Protein AF-A0A350YNF7-F1 (afdb_monomer_lite)

Radius of gyration: 20.35 Å; chains: 1; bounding box: 42×35×63 Å

Secondary structure (DSSP, 8-state):
--GGGS-------SBS--BTTB--BHHHHHHHHHHHHHHHHHHHHHHHTT--THHHHHHHHHHHHHHHHHHHHHIIIIISHHHHT--

Foldseek 3Di:
DDPVPVDDDDDDDQFPDDDPPDTDGPVVVVVVVVLVVVLVVVLVVCVVVVHDSVVSVVVSVVVVVCVVVVVVVCCCVPPVVVPNVVD

Sequence (87 aa):
MFQILNFIQWNVQPEIFSLGSFAPRWYGVLFAAGFLIGYYIGEKMLKSENVS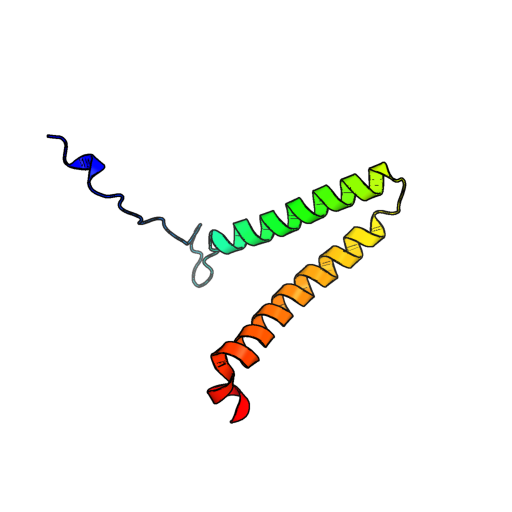TKWIDSLFFYIIIATILGARLGHVFFYGWDYYSQH

pLDDT: mean 93.57, std 7.8, range [55.22, 98.38]

Structure (mmCIF, N/CA/C/O backbone):
data_AF-A0A350YNF7-F1
#
_entry.id   AF-A0A350YNF7-F1
#
loop_
_atom_site.group_PDB
_atom_site.id
_atom_site.type_symbol
_atom_site.label_atom_id
_atom_site.label_alt_id
_atom_site.label_comp_id
_atom_site.label_asym_id
_atom_site.label_entity_id
_atom_site.label_seq_id
_atom_site.pdbx_PDB_ins_code
_atom_site.Cartn_x
_atom_site.Cartn_y
_atom_site.Cartn_z
_atom_site.occupancy
_atom_site.B_iso_or_equiv
_atom_site.auth_seq_id
_atom_site.auth_comp_id
_atom_site.auth_asym_id
_atom_site.auth_atom_id
_atom_site.pdbx_PDB_model_num
ATOM 1 N N . MET A 1 1 ? -17.877 5.291 -42.363 1.00 55.22 1 MET A N 1
ATOM 2 C CA . MET A 1 1 ? -17.964 4.475 -41.132 1.00 55.22 1 MET A CA 1
ATOM 3 C C . MET A 1 1 ? -16.833 4.913 -40.214 1.00 55.22 1 MET A C 1
ATOM 5 O O . MET A 1 1 ? -15.685 4.846 -40.635 1.00 55.22 1 MET A O 1
ATOM 9 N N . PHE A 1 2 ? -17.139 5.492 -39.051 1.00 61.34 2 PHE A N 1
ATOM 10 C CA . PHE A 1 2 ? -16.133 6.095 -38.169 1.00 61.34 2 PHE A CA 1
ATOM 11 C C . PHE A 1 2 ? -15.233 5.008 -37.555 1.00 61.34 2 PHE A C 1
ATOM 13 O O . PHE A 1 2 ? -15.651 4.282 -36.663 1.00 61.34 2 PHE A O 1
ATOM 20 N N . GLN A 1 3 ? -13.992 4.911 -38.042 1.00 69.38 3 GLN A N 1
ATOM 21 C CA . GLN A 1 3 ? -12.944 3.967 -37.607 1.00 69.38 3 GLN A CA 1
ATOM 22 C C . GLN A 1 3 ? -12.458 4.190 -36.154 1.00 69.38 3 GLN A C 1
ATOM 24 O O . GLN A 1 3 ? -11.678 3.398 -35.637 1.00 69.38 3 GLN A O 1
ATOM 29 N N . ILE A 1 4 ? -12.925 5.253 -35.489 1.00 66.25 4 ILE A N 1
ATOM 30 C CA . ILE A 1 4 ? -12.493 5.694 -34.150 1.00 66.25 4 ILE A CA 1
ATOM 31 C C . ILE A 1 4 ? -12.871 4.709 -33.027 1.00 66.25 4 ILE A C 1
ATOM 33 O O . ILE A 1 4 ? -12.242 4.726 -31.977 1.00 66.25 4 ILE A O 1
ATOM 37 N N . LEU A 1 5 ? -13.854 3.825 -33.233 1.00 78.56 5 LEU A N 1
ATOM 38 C CA . LEU A 1 5 ? -14.307 2.867 -32.210 1.00 78.56 5 LEU A CA 1
ATOM 39 C C . LEU A 1 5 ? -13.726 1.451 -32.371 1.00 78.56 5 LEU A C 1
ATOM 41 O O . LEU A 1 5 ? -14.096 0.559 -31.614 1.00 78.56 5 LEU A O 1
ATOM 45 N N . ASN A 1 6 ? -12.835 1.219 -33.341 1.00 83.75 6 ASN A N 1
ATOM 46 C CA . ASN A 1 6 ? -12.323 -0.129 -33.620 1.00 83.75 6 ASN A CA 1
ATOM 47 C C . ASN A 1 6 ? -11.291 -0.614 -32.587 1.00 83.75 6 ASN A C 1
ATOM 49 O O . ASN A 1 6 ? -11.118 -1.819 -32.426 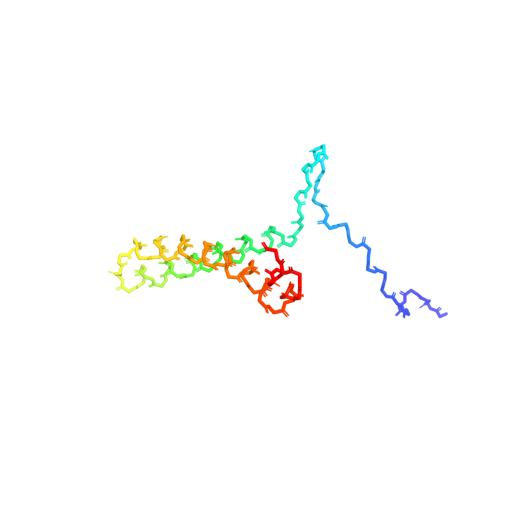1.00 83.75 6 ASN A O 1
ATOM 53 N N . PHE A 1 7 ? -10.598 0.301 -31.899 1.00 84.25 7 PHE A N 1
ATOM 54 C CA . PHE A 1 7 ? -9.644 -0.030 -30.840 1.00 84.25 7 PHE A CA 1
ATOM 55 C C . PHE A 1 7 ? -9.408 1.154 -29.896 1.00 84.25 7 PHE A C 1
ATOM 57 O O . PHE A 1 7 ? -9.548 2.314 -30.280 1.00 84.25 7 PHE A O 1
ATOM 64 N N . ILE A 1 8 ? -9.012 0.851 -28.658 1.00 85.75 8 ILE A N 1
ATOM 65 C CA . ILE A 1 8 ? -8.622 1.840 -27.647 1.00 85.75 8 ILE A CA 1
ATOM 66 C C . ILE A 1 8 ? -7.093 1.866 -27.578 1.00 85.75 8 ILE A C 1
ATOM 68 O O . ILE A 1 8 ? -6.470 0.832 -27.337 1.00 85.75 8 ILE A O 1
ATOM 72 N N . GLN A 1 9 ? -6.478 3.036 -27.766 1.00 83.94 9 GLN A N 1
ATOM 73 C CA . GLN A 1 9 ? -5.049 3.210 -27.495 1.00 83.94 9 GLN A CA 1
ATOM 74 C C . GLN A 1 9 ? -4.826 3.430 -25.998 1.00 83.94 9 GLN A C 1
ATOM 76 O O . GLN A 1 9 ? -5.214 4.456 -25.449 1.00 83.94 9 GLN A O 1
ATOM 81 N N . TRP A 1 10 ? -4.197 2.458 -25.336 1.00 86.75 10 TRP A N 1
ATOM 82 C CA . TRP A 1 10 ? -3.857 2.533 -23.916 1.00 86.75 10 TRP A CA 1
ATOM 83 C C . TRP A 1 10 ? -2.397 2.968 -23.731 1.00 86.75 10 TRP A C 1
ATOM 85 O O . TRP A 1 10 ? -1.495 2.136 -23.660 1.00 86.75 10 TRP A O 1
ATOM 95 N N . ASN A 1 11 ? -2.157 4.280 -23.683 1.00 90.19 11 ASN A N 1
ATOM 96 C CA . ASN A 1 11 ? -0.822 4.891 -23.589 1.00 90.19 11 ASN A CA 1
ATOM 97 C C . ASN A 1 11 ? -0.660 5.803 -22.355 1.00 90.19 11 ASN A C 1
ATOM 99 O O . ASN A 1 11 ? 0.029 6.820 -22.409 1.00 90.19 11 ASN A O 1
ATOM 103 N N . VAL A 1 12 ? -1.313 5.453 -21.244 1.00 91.25 12 VAL A N 1
ATOM 104 C CA . VAL A 1 12 ? -1.265 6.238 -20.001 1.00 91.25 12 VAL A CA 1
ATOM 105 C C . VAL A 1 12 ? 0.164 6.295 -19.459 1.00 91.25 12 VAL A C 1
ATOM 107 O O . VAL A 1 12 ? 0.793 5.257 -19.249 1.00 91.25 12 VAL A O 1
ATOM 110 N N . GLN A 1 13 ? 0.653 7.506 -19.180 1.00 94.25 13 GLN A N 1
ATOM 111 C CA . GLN A 1 13 ? 1.961 7.701 -18.559 1.00 94.25 13 GLN A CA 1
ATOM 112 C C . GLN A 1 13 ? 1.947 7.128 -17.130 1.00 94.25 13 GLN A C 1
ATOM 114 O O . GLN A 1 13 ? 1.138 7.564 -16.308 1.00 94.25 13 GLN A O 1
ATOM 119 N N . PRO A 1 14 ? 2.821 6.160 -16.797 1.00 93.88 14 PRO A N 1
ATOM 120 C CA . PRO A 1 14 ? 2.802 5.515 -15.483 1.00 93.88 14 PRO A CA 1
ATOM 121 C C . PRO A 1 14 ? 3.372 6.404 -14.372 1.00 93.88 14 PRO A C 1
ATOM 123 O O . PRO A 1 14 ? 3.057 6.200 -13.199 1.00 93.88 14 PRO A O 1
ATOM 126 N N . GLU A 1 15 ? 4.223 7.358 -14.736 1.00 95.88 15 GLU A N 1
ATOM 127 C CA . GLU A 1 15 ? 4.884 8.302 -13.838 1.00 95.88 15 GLU A CA 1
ATOM 128 C C . GLU A 1 15 ? 4.028 9.557 -13.659 1.00 95.88 15 GLU A C 1
ATOM 130 O O . GLU A 1 15 ? 3.450 10.068 -14.617 1.00 95.88 15 GLU A O 1
ATOM 135 N N . ILE A 1 16 ? 3.949 10.056 -12.427 1.00 95.50 16 ILE A N 1
ATOM 136 C CA . ILE A 1 16 ? 3.183 11.266 -12.096 1.00 95.50 16 ILE A CA 1
ATOM 137 C C . ILE A 1 16 ? 3.996 12.505 -12.476 1.00 95.50 16 ILE A C 1
ATOM 139 O O . ILE A 1 16 ? 3.504 13.420 -13.128 1.00 95.50 16 ILE A O 1
ATOM 143 N N . PHE A 1 17 ? 5.259 12.510 -12.059 1.00 94.44 17 PHE A N 1
ATOM 144 C CA . PHE A 1 17 ? 6.288 13.469 -12.435 1.00 94.44 17 PHE A CA 1
ATOM 145 C C . PHE A 1 17 ? 7.658 12.802 -12.274 1.00 94.44 17 PHE A C 1
ATOM 147 O O . PHE A 1 17 ? 7.774 11.763 -11.623 1.00 94.44 17 PHE A O 1
ATOM 154 N N . SER A 1 18 ? 8.700 13.417 -12.828 1.00 94.00 18 SER A N 1
ATOM 155 C CA . SER A 1 18 ? 10.083 12.949 -12.716 1.00 94.00 18 SER A CA 1
ATOM 156 C C . SER A 1 18 ? 10.970 14.040 -12.114 1.00 94.00 18 SER A C 1
ATOM 158 O O . SER A 1 18 ? 11.042 15.147 -12.649 1.00 94.00 18 SER A O 1
ATOM 160 N N . LEU A 1 19 ? 11.669 13.722 -11.025 1.00 93.50 19 LEU A N 1
ATOM 161 C CA . LEU A 1 19 ? 12.706 14.555 -10.410 1.00 93.50 19 LEU A CA 1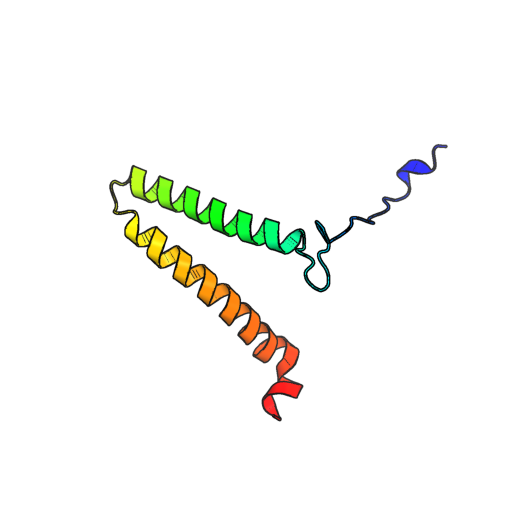
ATOM 162 C C . LEU A 1 19 ? 14.025 13.770 -10.403 1.00 93.50 19 LEU A C 1
ATOM 164 O O . LEU A 1 19 ? 14.311 13.013 -9.475 1.00 93.50 19 LEU A O 1
ATOM 168 N N . GLY A 1 20 ? 14.831 13.923 -11.456 1.00 90.88 20 GLY A N 1
ATOM 169 C CA . GLY A 1 20 ? 16.075 13.164 -11.615 1.00 90.88 20 GLY A CA 1
ATOM 170 C C . GLY A 1 20 ? 15.810 11.657 -11.695 1.00 90.88 20 GLY A C 1
ATOM 171 O O . GLY A 1 20 ? 15.081 11.205 -12.572 1.00 90.88 20 GLY A O 1
ATOM 172 N N . SER A 1 21 ? 16.385 10.879 -10.775 1.00 92.00 21 SER A N 1
ATOM 173 C CA . SER A 1 21 ? 16.172 9.426 -10.673 1.00 92.00 21 SER A CA 1
ATOM 174 C C . SER A 1 21 ? 14.900 9.029 -9.911 1.00 92.00 21 SER A C 1
ATOM 176 O O . SER A 1 21 ? 14.583 7.842 -9.829 1.00 92.00 21 SER A O 1
ATOM 178 N N . PHE A 1 22 ? 14.168 9.991 -9.343 1.00 93.81 22 PHE A N 1
ATOM 179 C CA . PHE A 1 22 ? 12.944 9.733 -8.596 1.00 93.81 22 PHE A CA 1
ATOM 180 C C . PHE A 1 22 ? 11.708 10.014 -9.455 1.00 93.81 22 PHE A C 1
ATOM 182 O O . PHE A 1 22 ? 11.417 11.161 -9.793 1.00 93.81 22 PHE A O 1
ATOM 189 N N . ALA A 1 23 ? 10.965 8.956 -9.779 1.00 94.06 23 ALA A N 1
ATOM 190 C CA . ALA A 1 23 ? 9.726 9.033 -10.547 1.00 94.06 23 ALA A CA 1
ATOM 191 C C . ALA A 1 23 ? 8.607 8.249 -9.834 1.00 94.06 23 ALA A C 1
ATOM 193 O O . ALA A 1 23 ? 8.496 7.029 -10.009 1.00 94.06 23 ALA A O 1
ATOM 194 N N . PRO A 1 24 ? 7.787 8.901 -8.984 1.00 94.56 24 PRO A N 1
ATOM 195 C CA . PRO A 1 24 ? 6.650 8.245 -8.356 1.00 94.56 24 PRO A CA 1
ATOM 196 C C . PRO A 1 24 ? 5.642 7.794 -9.415 1.00 94.56 24 PRO A C 1
ATOM 198 O O . PRO A 1 24 ? 5.295 8.535 -10.336 1.00 94.56 24 PRO A O 1
ATOM 201 N N . ARG A 1 25 ? 5.160 6.559 -9.266 1.00 95.62 25 ARG A N 1
ATOM 202 C CA . ARG A 1 25 ? 4.232 5.926 -10.206 1.00 95.62 25 ARG A CA 1
ATOM 203 C C . ARG A 1 25 ? 2.812 5.901 -9.658 1.00 95.62 25 ARG A C 1
ATOM 205 O O . ARG A 1 25 ? 2.613 5.715 -8.456 1.00 95.62 25 ARG A O 1
ATOM 212 N N . TRP A 1 26 ? 1.827 5.995 -10.549 1.00 95.88 26 TRP A N 1
ATOM 213 C CA . TRP A 1 26 ? 0.404 5.986 -10.190 1.00 95.88 26 TRP A CA 1
ATOM 214 C C . TRP A 1 26 ? -0.003 4.771 -9.359 1.00 95.88 26 TRP A C 1
ATOM 216 O O . TRP A 1 26 ? -0.727 4.921 -8.379 1.00 95.88 26 TRP A O 1
ATOM 226 N N . TYR A 1 27 ? 0.501 3.577 -9.688 1.00 94.94 27 TYR A N 1
ATOM 227 C CA . TYR A 1 27 ? 0.149 2.371 -8.933 1.00 94.94 27 TYR A CA 1
ATOM 228 C C . TYR A 1 27 ? 0.567 2.469 -7.459 1.00 94.94 27 TYR A C 1
ATOM 230 O O . TYR A 1 27 ? -0.153 1.984 -6.594 1.00 94.94 27 TYR A O 1
ATOM 238 N N . GLY A 1 28 ? 1.700 3.116 -7.159 1.00 94.69 28 GLY A N 1
ATOM 239 C CA . GLY A 1 28 ? 2.176 3.288 -5.788 1.00 94.69 28 GLY A CA 1
ATOM 240 C C . GLY A 1 28 ? 1.258 4.210 -4.990 1.00 94.69 28 GLY A C 1
ATOM 241 O O . GLY A 1 28 ? 0.927 3.914 -3.845 1.00 94.69 28 GLY A O 1
ATOM 242 N N . VAL A 1 29 ? 0.776 5.283 -5.624 1.00 96.06 29 VAL A N 1
ATOM 243 C CA . VAL A 1 29 ? -0.210 6.192 -5.022 1.00 96.06 29 VAL A CA 1
ATOM 244 C C . VAL A 1 29 ? -1.537 5.483 -4.782 1.00 96.06 29 VAL A C 1
ATOM 246 O O . VAL A 1 29 ? -2.101 5.605 -3.699 1.00 96.06 29 VAL A O 1
ATOM 249 N N . LEU A 1 30 ? -2.016 4.697 -5.747 1.00 96.62 30 LEU A N 1
ATOM 250 C CA . LEU A 1 30 ? -3.241 3.910 -5.584 1.00 96.62 30 LEU A CA 1
ATOM 251 C C . LEU A 1 30 ? -3.107 2.869 -4.465 1.00 96.62 30 LEU A C 1
ATOM 253 O O . LEU A 1 30 ? -4.046 2.662 -3.701 1.00 96.62 30 LEU A O 1
ATOM 257 N N . PHE A 1 31 ? -1.930 2.261 -4.320 1.00 96.00 31 PHE A N 1
ATOM 258 C CA . PHE A 1 31 ? -1.648 1.322 -3.238 1.00 96.00 31 PHE A CA 1
ATOM 259 C C . PHE A 1 31 ? -1.666 2.011 -1.866 1.00 96.00 31 PHE A C 1
ATOM 261 O O . PHE A 1 31 ? -2.329 1.543 -0.941 1.00 96.00 31 PHE A O 1
ATOM 268 N N . ALA A 1 32 ? -1.010 3.170 -1.751 1.00 96.38 32 ALA A N 1
ATOM 269 C CA . ALA A 1 32 ? -1.049 3.994 -0.545 1.00 96.38 32 ALA A CA 1
ATOM 270 C C . ALA A 1 32 ? -2.479 4.451 -0.212 1.00 96.38 32 ALA A C 1
ATOM 272 O O . ALA A 1 32 ? -2.894 4.382 0.944 1.00 96.38 32 ALA A O 1
ATOM 273 N N . ALA A 1 33 ? -3.260 4.852 -1.218 1.00 97.88 33 ALA A N 1
ATOM 274 C CA . ALA A 1 33 ? -4.663 5.208 -1.042 1.00 97.88 33 ALA A CA 1
ATOM 275 C C . ALA A 1 33 ? -5.485 4.026 -0.505 1.00 97.88 33 ALA A C 1
ATOM 277 O O . ALA A 1 33 ? -6.275 4.212 0.416 1.00 97.88 33 ALA A O 1
ATOM 278 N N . GLY A 1 34 ? -5.257 2.808 -1.009 1.00 97.62 34 GLY A N 1
ATOM 279 C CA . GLY A 1 34 ? -5.892 1.593 -0.491 1.00 97.62 34 GLY A CA 1
ATOM 280 C C . GLY A 1 34 ? -5.624 1.375 1.000 1.00 97.62 34 GLY A C 1
ATOM 281 O O . GLY A 1 34 ? -6.560 1.136 1.763 1.00 97.62 34 GLY A O 1
ATOM 282 N N . PHE A 1 35 ? -4.373 1.544 1.439 1.00 97.56 35 PHE A N 1
ATOM 283 C CA . PHE A 1 35 ? -4.025 1.478 2.861 1.00 97.56 35 PHE A CA 1
ATOM 284 C C . PHE A 1 35 ? -4.746 2.544 3.690 1.00 97.56 35 PHE A C 1
ATOM 286 O O . PHE A 1 35 ? -5.332 2.220 4.722 1.00 97.56 35 PHE A O 1
ATOM 293 N N . LEU A 1 36 ? -4.736 3.802 3.243 1.00 98.06 36 LEU A N 1
ATOM 294 C CA . LEU A 1 36 ? -5.365 4.910 3.969 1.00 98.06 36 LEU A CA 1
ATOM 295 C C . LEU A 1 36 ? -6.887 4.753 4.068 1.00 98.06 36 LEU A C 1
ATOM 297 O O . LEU A 1 36 ? -7.464 5.003 5.124 1.00 98.06 36 LEU A O 1
ATOM 301 N N . ILE A 1 37 ? -7.537 4.301 2.993 1.00 98.38 37 ILE A N 1
ATOM 302 C CA . ILE A 1 37 ? -8.975 4.008 2.988 1.00 98.38 37 ILE A CA 1
ATOM 303 C C . ILE A 1 37 ? -9.281 2.868 3.964 1.00 98.38 37 ILE A C 1
ATOM 305 O O . ILE A 1 37 ? -10.204 2.988 4.768 1.00 98.38 37 ILE A O 1
ATOM 309 N N . GLY A 1 38 ? -8.493 1.789 3.939 1.00 97.69 38 GLY A N 1
ATOM 310 C CA . GLY A 1 38 ? -8.643 0.671 4.872 1.00 97.69 38 GLY A CA 1
ATOM 311 C C . GLY A 1 38 ? -8.491 1.103 6.332 1.00 97.69 38 GLY A C 1
ATOM 312 O O . GLY A 1 38 ? -9.324 0.748 7.166 1.00 97.69 38 GLY A O 1
ATOM 313 N N . TYR A 1 39 ? -7.485 1.933 6.625 1.00 98.19 39 TYR A N 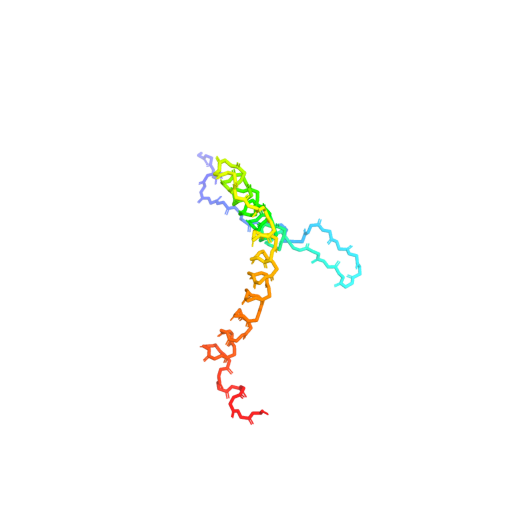1
ATOM 314 C CA . TYR A 1 39 ? -7.294 2.529 7.946 1.00 98.19 39 TYR A CA 1
ATOM 315 C C . TYR A 1 39 ? -8.510 3.351 8.374 1.00 98.19 39 TYR A C 1
ATOM 317 O O . TYR A 1 39 ? -9.048 3.128 9.454 1.00 98.19 39 TYR A O 1
ATOM 325 N N . TYR A 1 40 ? -8.984 4.257 7.515 1.00 98.12 40 TYR A N 1
ATOM 326 C CA . TYR A 1 40 ? -10.124 5.120 7.818 1.00 98.12 40 TYR A CA 1
ATOM 327 C C . TYR A 1 40 ? -11.398 4.319 8.118 1.00 98.12 40 TYR A C 1
ATOM 329 O O . TYR A 1 40 ? -12.120 4.624 9.069 1.00 98.12 40 TYR A O 1
ATOM 337 N N . ILE A 1 41 ? -11.667 3.270 7.334 1.00 98.12 41 ILE A N 1
ATOM 338 C CA . ILE A 1 41 ? -12.812 2.382 7.565 1.00 98.12 41 ILE A CA 1
ATOM 339 C C . ILE A 1 41 ? -12.662 1.666 8.913 1.00 98.12 41 ILE A C 1
ATOM 341 O O . ILE A 1 41 ? -13.593 1.699 9.718 1.00 98.12 41 ILE A O 1
ATOM 345 N N . GLY A 1 42 ? -11.497 1.072 9.186 1.00 97.75 42 GLY A N 1
ATOM 346 C CA . GLY A 1 42 ? -11.234 0.374 10.446 1.00 97.75 42 GLY A CA 1
ATOM 347 C C . GLY A 1 42 ? -11.332 1.295 11.663 1.00 97.75 42 GLY A C 1
ATOM 348 O O . GLY A 1 42 ? -11.966 0.951 12.657 1.00 97.75 42 GLY A O 1
ATOM 349 N N . GLU A 1 43 ? -10.785 2.506 11.568 1.00 98.12 43 GLU A N 1
ATOM 350 C CA . GLU A 1 43 ? -10.882 3.514 12.620 1.00 98.12 43 GLU A CA 1
ATOM 351 C C . GLU A 1 43 ? -12.344 3.897 12.894 1.00 98.12 43 GLU A C 1
ATOM 353 O O . GLU A 1 43 ? -12.767 3.960 14.051 1.00 98.12 43 GLU A O 1
ATOM 358 N N . LYS A 1 44 ? -13.145 4.097 11.838 1.00 98.00 44 LYS A N 1
ATOM 359 C CA . LYS A 1 44 ? -14.578 4.394 11.960 1.00 98.00 44 LYS A CA 1
ATOM 360 C C . LYS A 1 44 ? -15.343 3.254 12.640 1.00 98.00 44 LYS A C 1
ATOM 362 O O . LYS A 1 44 ? -16.207 3.534 13.470 1.00 98.00 44 LYS A O 1
ATOM 367 N N . MET A 1 45 ? -15.018 1.999 12.324 1.00 97.81 45 MET A N 1
ATOM 368 C CA . MET A 1 45 ? -15.614 0.822 12.969 1.00 97.81 45 MET A CA 1
ATOM 369 C C . MET A 1 45 ? -15.290 0.787 14.468 1.00 97.81 45 MET A C 1
ATOM 371 O O . MET A 1 45 ? -16.210 0.748 15.283 1.00 97.81 45 MET A O 1
ATOM 375 N N . LEU A 1 46 ? -14.013 0.921 14.848 1.00 97.81 46 LEU A N 1
ATOM 376 C CA . LEU A 1 46 ? -13.613 0.913 16.262 1.00 97.81 46 LEU A CA 1
ATOM 377 C C . LEU A 1 46 ? -14.258 2.055 17.055 1.00 97.81 46 LEU A C 1
ATOM 379 O O . LEU A 1 46 ? -14.754 1.833 18.158 1.00 97.81 46 LEU A O 1
ATOM 383 N N . LYS A 1 47 ? -14.321 3.261 16.475 1.00 97.38 47 LYS A N 1
ATOM 384 C CA . LYS A 1 47 ? -15.016 4.402 17.090 1.00 97.38 47 LYS A CA 1
ATOM 385 C C . LYS A 1 47 ? -16.501 4.110 17.312 1.00 97.38 47 LYS A C 1
ATOM 387 O O . LYS A 1 47 ? -17.022 4.459 18.366 1.00 97.38 47 LYS A O 1
ATOM 392 N N . SER A 1 48 ? -17.175 3.463 16.357 1.00 97.69 48 SER A N 1
ATOM 393 C CA . SER A 1 48 ? -18.601 3.125 16.488 1.00 97.69 48 SER A CA 1
ATOM 394 C C . SER A 1 48 ? -18.886 2.114 17.603 1.00 97.69 48 SER A C 1
ATOM 396 O O . SER A 1 48 ? -19.938 2.178 18.234 1.00 97.69 48 SER A O 1
ATOM 398 N N . GLU A 1 49 ? -17.923 1.241 17.898 1.00 97.19 49 GLU A N 1
ATOM 399 C CA . GLU A 1 49 ? -18.011 0.233 18.959 1.00 97.19 49 GLU A CA 1
ATOM 400 C C . GLU A 1 49 ? -17.427 0.712 20.302 1.00 97.19 49 GLU A C 1
ATOM 402 O O . GLU A 1 49 ? -17.365 -0.055 21.259 1.00 97.19 49 GLU A O 1
ATOM 407 N N . ASN A 1 50 ? -17.012 1.983 20.410 1.00 96.31 50 ASN A N 1
ATOM 408 C CA . ASN A 1 50 ? -16.303 2.540 21.575 1.00 96.31 50 ASN A CA 1
ATOM 409 C C . ASN A 1 50 ? -15.017 1.772 21.945 1.00 96.31 50 ASN A C 1
ATOM 411 O O . ASN A 1 50 ? -14.608 1.725 23.108 1.00 96.31 50 ASN A O 1
ATOM 415 N N . VAL A 1 51 ? -14.351 1.190 20.948 1.00 96.94 51 VAL A N 1
ATOM 416 C CA . VAL A 1 51 ? -13.063 0.508 21.097 1.00 96.94 51 VAL A CA 1
ATOM 417 C C . VAL A 1 51 ? -11.922 1.496 20.848 1.00 96.94 51 VAL A C 1
ATOM 419 O O . VAL A 1 51 ? -12.022 2.419 20.040 1.00 96.94 51 VAL A O 1
ATOM 422 N N . SER A 1 52 ? -10.801 1.308 21.548 1.00 96.00 52 SER A N 1
ATOM 423 C CA . SER A 1 52 ? -9.621 2.161 21.380 1.00 96.00 52 SER A CA 1
ATOM 424 C C . SER A 1 52 ? -9.057 2.082 19.957 1.00 96.00 52 SER A C 1
ATOM 426 O O . SER A 1 52 ? -8.711 1.004 19.477 1.00 96.00 52 SER A O 1
ATOM 428 N N . THR A 1 53 ? -8.861 3.236 19.318 1.00 95.12 53 THR A N 1
ATOM 429 C CA . THR A 1 53 ? -8.255 3.345 17.978 1.00 95.12 53 THR A CA 1
ATOM 430 C C . THR A 1 53 ? -6.767 2.990 17.948 1.00 95.12 53 THR A C 1
ATOM 432 O O . THR A 1 53 ? -6.226 2.722 16.882 1.00 95.12 53 THR A O 1
ATOM 435 N N . LYS A 1 54 ? -6.104 2.869 19.105 1.00 96.06 54 LYS A N 1
ATOM 436 C CA . LYS A 1 54 ? -4.693 2.446 19.171 1.00 96.06 54 LYS A CA 1
ATOM 437 C C . LYS A 1 54 ? -4.450 1.094 18.496 1.00 96.06 54 LYS A C 1
ATOM 439 O O . LYS A 1 54 ? -3.372 0.857 17.959 1.00 96.06 54 LYS A O 1
ATOM 444 N N . TRP A 1 55 ? -5.453 0.215 18.508 1.00 96.12 55 TRP A N 1
ATOM 445 C CA . TRP A 1 55 ? -5.368 -1.083 17.847 1.00 96.12 55 TRP A CA 1
ATOM 446 C C . TRP A 1 55 ? -5.256 -0.959 16.328 1.00 96.12 55 TRP A C 1
ATOM 448 O O . TRP A 1 55 ? -4.438 -1.664 15.737 1.00 96.12 55 TRP A O 1
ATOM 458 N N . ILE A 1 56 ? -6.022 -0.056 15.698 1.00 97.12 56 ILE A N 1
ATOM 459 C CA . ILE A 1 56 ? -5.920 0.149 14.248 1.00 97.12 56 ILE A CA 1
ATOM 460 C C . ILE A 1 56 ? -4.595 0.819 13.882 1.00 97.12 56 ILE A C 1
ATOM 462 O O . ILE A 1 56 ? -4.003 0.446 12.874 1.00 97.12 56 ILE A O 1
ATOM 466 N N . ASP A 1 57 ? -4.073 1.711 14.730 1.00 96.00 57 ASP A N 1
ATOM 467 C CA . ASP A 1 57 ? -2.759 2.333 14.528 1.00 96.00 57 ASP A CA 1
ATOM 468 C C . ASP A 1 57 ? -1.652 1.278 14.491 1.00 96.00 57 ASP A C 1
ATOM 470 O O . ASP A 1 57 ? -0.886 1.204 13.530 1.00 96.00 57 ASP A O 1
ATOM 474 N N . SER A 1 58 ? -1.591 0.412 15.508 1.00 97.06 58 SER A N 1
ATOM 475 C CA . SER A 1 58 ? -0.612 -0.677 15.545 1.00 97.06 58 SER A CA 1
ATOM 476 C C . SER A 1 58 ? -0.786 -1.626 14.361 1.00 97.06 58 SER A C 1
ATOM 478 O O . SER A 1 58 ? 0.187 -1.938 13.673 1.00 97.06 58 SER A O 1
ATOM 480 N N . LEU A 1 59 ? -2.022 -2.054 14.085 1.00 97.25 59 LEU A N 1
ATOM 481 C CA . LEU A 1 59 ? -2.322 -2.969 12.987 1.00 97.25 59 LEU A CA 1
ATOM 482 C C . LEU A 1 59 ? -1.909 -2.391 11.628 1.00 97.25 59 LEU A C 1
ATOM 484 O O . LEU A 1 59 ? -1.348 -3.111 10.807 1.00 97.25 59 LEU A O 1
ATOM 488 N N . PHE A 1 60 ? -2.132 -1.100 11.399 1.00 97.56 60 PHE A N 1
ATOM 489 C CA . PHE A 1 60 ? -1.770 -0.423 10.159 1.00 97.56 60 PHE A CA 1
ATOM 490 C C . PHE A 1 60 ? -0.272 -0.505 9.863 1.00 97.56 60 PHE A C 1
ATOM 492 O O . PHE A 1 60 ? 0.122 -0.890 8.759 1.00 97.56 60 PHE A O 1
ATOM 499 N N . PHE A 1 61 ? 0.573 -0.229 10.861 1.00 96.50 61 PHE A N 1
ATOM 500 C CA . PHE A 1 61 ? 2.021 -0.367 10.707 1.00 96.50 61 PHE A CA 1
ATOM 501 C C . PHE A 1 61 ? 2.437 -1.818 10.456 1.00 96.50 61 PHE A C 1
ATOM 503 O O . PHE A 1 61 ? 3.253 -2.069 9.564 1.00 96.50 61 PHE A O 1
ATOM 510 N N . TYR A 1 62 ? 1.849 -2.780 11.179 1.00 97.69 62 TYR A N 1
ATOM 511 C CA . TYR A 1 62 ? 2.112 -4.200 10.933 1.00 97.69 62 TYR A CA 1
ATOM 512 C C . TYR A 1 62 ? 1.732 -4.614 9.511 1.00 97.69 62 TYR A C 1
ATOM 514 O O . TYR A 1 62 ? 2.511 -5.305 8.859 1.00 97.69 62 TYR A O 1
ATOM 522 N N . ILE A 1 63 ? 0.585 -4.160 9.005 1.00 97.31 63 ILE A N 1
ATOM 523 C CA . ILE A 1 63 ? 0.118 -4.460 7.650 1.00 97.31 63 ILE A CA 1
ATOM 524 C C . ILE A 1 63 ? 1.085 -3.908 6.599 1.00 97.31 63 ILE A C 1
ATOM 526 O O . ILE A 1 63 ? 1.437 -4.638 5.672 1.00 97.31 63 ILE A O 1
ATOM 530 N N . ILE A 1 64 ? 1.551 -2.661 6.729 1.00 96.81 64 ILE A N 1
ATOM 531 C CA . ILE A 1 64 ? 2.502 -2.071 5.772 1.00 96.81 64 ILE A CA 1
ATOM 532 C C . ILE A 1 64 ? 3.789 -2.899 5.719 1.00 96.81 64 ILE A C 1
ATOM 534 O O . ILE A 1 64 ? 4.225 -3.305 4.639 1.00 96.81 64 ILE A O 1
ATOM 538 N N . ILE A 1 65 ? 4.375 -3.188 6.884 1.00 97.50 65 ILE A N 1
ATOM 539 C CA . ILE A 1 65 ? 5.626 -3.948 6.985 1.00 97.50 65 ILE A CA 1
ATOM 540 C C . ILE A 1 65 ? 5.434 -5.364 6.435 1.00 97.50 65 ILE A C 1
ATOM 542 O O . ILE A 1 65 ? 6.211 -5.806 5.587 1.00 97.50 65 ILE A O 1
ATOM 546 N N . ALA A 1 66 ? 4.377 -6.056 6.864 1.00 97.75 66 ALA A N 1
ATOM 547 C CA . ALA A 1 66 ? 4.059 -7.404 6.408 1.00 97.75 66 ALA A CA 1
ATOM 548 C C . ALA A 1 66 ? 3.811 -7.454 4.897 1.00 97.75 66 ALA A C 1
ATOM 550 O O . ALA A 1 66 ? 4.214 -8.414 4.251 1.00 97.75 66 ALA A O 1
ATOM 551 N N . THR A 1 67 ? 3.214 -6.413 4.314 1.00 96.88 67 THR A N 1
ATOM 552 C CA . THR A 1 67 ? 2.981 -6.344 2.867 1.00 96.88 67 THR A CA 1
ATOM 553 C C . THR A 1 67 ? 4.290 -6.219 2.096 1.00 96.88 67 THR A C 1
ATOM 555 O O . THR A 1 67 ? 4.499 -6.952 1.132 1.00 96.88 67 THR A O 1
ATOM 558 N N . ILE A 1 68 ? 5.196 -5.332 2.519 1.00 96.06 68 ILE A N 1
ATOM 559 C CA . ILE A 1 68 ? 6.492 -5.142 1.847 1.00 96.06 68 ILE A CA 1
ATOM 560 C C . ILE A 1 68 ? 7.345 -6.409 1.972 1.00 96.06 68 ILE A C 1
ATOM 562 O O . ILE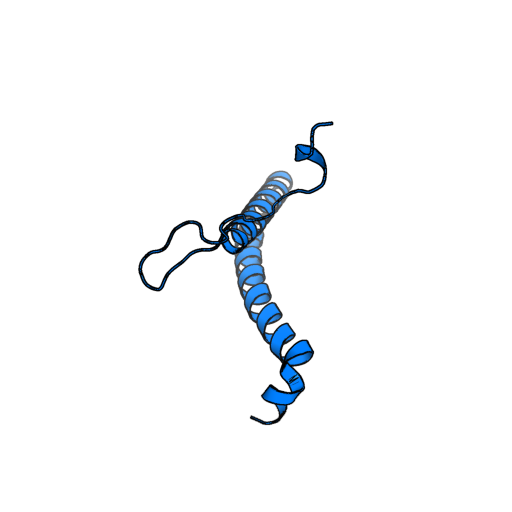 A 1 68 ? 7.858 -6.917 0.972 1.00 96.06 68 ILE A O 1
ATOM 566 N N . LEU A 1 69 ? 7.471 -6.939 3.193 1.00 98.00 69 LEU A N 1
ATOM 567 C CA . LEU A 1 69 ? 8.235 -8.159 3.449 1.00 98.00 69 LEU A CA 1
ATOM 568 C C . LEU A 1 69 ? 7.617 -9.354 2.725 1.00 98.00 69 LEU A C 1
ATOM 570 O O . LEU A 1 69 ? 8.324 -10.079 2.033 1.00 98.00 69 LEU A O 1
ATOM 574 N N . GLY A 1 70 ? 6.302 -9.527 2.824 1.00 97.62 70 GLY A N 1
ATOM 575 C CA . GLY A 1 70 ? 5.567 -10.608 2.179 1.00 97.62 70 GLY A CA 1
ATOM 576 C C . GLY A 1 70 ? 5.686 -10.570 0.660 1.00 97.62 70 GLY A C 1
ATOM 577 O O . GLY A 1 70 ? 5.975 -11.596 0.055 1.00 97.62 70 GLY A O 1
ATOM 578 N N . ALA A 1 71 ? 5.562 -9.395 0.035 1.00 96.44 71 ALA A N 1
ATOM 579 C CA . ALA A 1 71 ? 5.765 -9.250 -1.406 1.00 96.44 71 ALA A CA 1
ATOM 580 C C . ALA A 1 71 ? 7.192 -9.639 -1.819 1.00 96.44 71 ALA A C 1
ATOM 582 O O . ALA A 1 71 ? 7.386 -10.316 -2.832 1.00 96.44 71 ALA A O 1
ATOM 583 N N . ARG A 1 72 ? 8.199 -9.259 -1.021 1.00 96.50 72 ARG A N 1
ATOM 584 C CA . ARG A 1 72 ? 9.593 -9.596 -1.320 1.00 96.50 72 ARG A CA 1
ATOM 585 C C . ARG A 1 72 ? 9.880 -11.080 -1.136 1.00 96.50 72 ARG A C 1
ATOM 587 O O . ARG A 1 72 ? 10.475 -11.685 -2.023 1.00 96.50 72 ARG A O 1
ATOM 594 N N . LEU A 1 73 ? 9.443 -11.662 -0.025 1.00 97.44 73 LEU A N 1
ATOM 595 C CA . LEU A 1 73 ? 9.580 -13.094 0.230 1.00 97.44 73 LEU A CA 1
ATOM 596 C C . LEU A 1 73 ? 8.814 -13.902 -0.817 1.00 97.44 73 LEU A C 1
ATOM 598 O O . LEU A 1 73 ? 9.346 -14.872 -1.339 1.00 97.44 73 LEU A O 1
ATOM 602 N N . GLY A 1 74 ? 7.617 -13.460 -1.203 1.00 97.12 74 GLY A N 1
ATOM 603 C CA . GLY A 1 74 ? 6.845 -14.079 -2.273 1.00 97.12 74 GLY A CA 1
ATOM 604 C C . GLY A 1 74 ? 7.591 -14.057 -3.607 1.00 97.12 74 GLY A C 1
ATOM 605 O O . GLY A 1 74 ? 7.697 -15.088 -4.264 1.00 97.12 74 GLY A O 1
ATOM 606 N N . HIS A 1 75 ? 8.187 -12.921 -3.982 1.00 96.12 75 HIS A N 1
ATOM 607 C CA . HIS A 1 75 ? 9.063 -12.858 -5.153 1.00 96.12 75 HIS A CA 1
ATOM 608 C C . HIS A 1 75 ? 10.213 -13.870 -5.055 1.00 96.12 75 HIS A C 1
ATOM 610 O O . HIS A 1 75 ? 10.473 -14.604 -6.002 1.00 96.12 75 HIS A O 1
ATOM 616 N N . VAL A 1 76 ? 1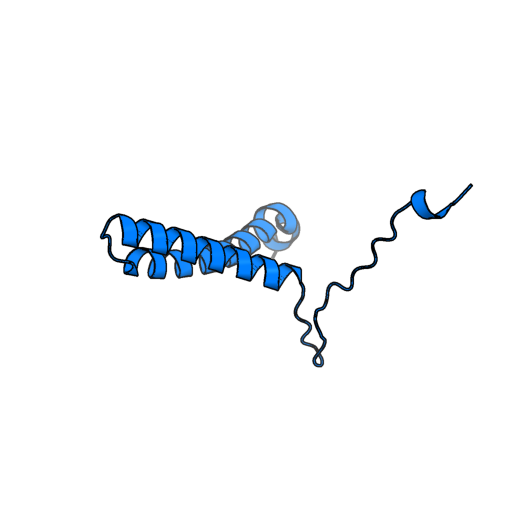0.907 -13.916 -3.917 1.00 96.75 76 VAL A N 1
ATOM 617 C CA . VAL A 1 76 ? 12.064 -14.798 -3.704 1.00 96.75 76 VAL A CA 1
ATOM 618 C C . VAL A 1 76 ? 11.674 -16.273 -3.793 1.00 96.75 76 VAL A C 1
ATOM 620 O O . VAL A 1 76 ? 12.272 -17.000 -4.577 1.00 96.75 76 VAL A O 1
ATOM 623 N N . PHE A 1 77 ? 10.668 -16.709 -3.037 1.00 97.25 77 PHE A N 1
ATOM 624 C CA . PHE A 1 77 ? 10.310 -18.123 -2.929 1.00 97.25 77 PHE A CA 1
ATOM 625 C C . PHE A 1 77 ? 9.505 -18.647 -4.116 1.00 97.25 77 PHE A C 1
ATOM 627 O O . PHE A 1 77 ? 9.663 -19.809 -4.472 1.00 97.25 77 PHE A O 1
ATOM 634 N N . PHE A 1 78 ? 8.647 -17.827 -4.731 1.00 96.44 78 PHE A N 1
ATOM 635 C CA . PHE A 1 78 ? 7.764 -18.303 -5.803 1.00 96.44 78 PHE A CA 1
ATOM 636 C C . PHE A 1 78 ? 8.269 -17.984 -7.210 1.00 96.44 78 PHE A C 1
ATOM 638 O O . PHE A 1 78 ? 7.951 -18.725 -8.133 1.00 96.44 78 PHE A O 1
ATOM 645 N N . TYR A 1 79 ? 9.040 -16.907 -7.392 1.00 95.38 79 TYR A N 1
ATOM 646 C CA . TYR A 1 79 ? 9.455 -16.453 -8.728 1.00 95.38 79 TYR A CA 1
ATOM 647 C C . TYR A 1 79 ? 10.972 -16.463 -8.937 1.00 95.38 79 TYR A C 1
ATOM 649 O O . TYR A 1 79 ? 11.431 -16.628 -10.060 1.00 95.38 79 TYR A O 1
ATOM 657 N N . GLY A 1 80 ? 11.757 -16.270 -7.877 1.00 94.12 80 GLY A N 1
ATOM 658 C CA . GLY A 1 80 ? 13.213 -16.145 -7.951 1.00 94.12 80 GLY A CA 1
ATOM 659 C C . GLY A 1 80 ? 13.989 -17.325 -7.374 1.00 94.12 80 GLY A C 1
ATOM 660 O O . GLY A 1 80 ? 15.210 -17.220 -7.258 1.00 94.12 80 GLY A O 1
ATOM 661 N N . TRP A 1 81 ? 13.319 -18.406 -6.970 1.00 96.00 81 TRP A N 1
ATOM 662 C CA . TRP A 1 81 ? 13.923 -19.444 -6.130 1.00 96.00 81 TRP A CA 1
ATOM 663 C C . TRP A 1 81 ? 15.179 -20.061 -6.747 1.00 96.00 81 TRP A C 1
ATOM 665 O O . TRP A 1 81 ? 16.175 -20.242 -6.047 1.00 96.00 81 TRP A O 1
ATOM 675 N N . ASP A 1 82 ? 15.179 -20.288 -8.061 1.00 94.56 82 ASP A N 1
ATOM 676 C CA . ASP A 1 82 ? 16.329 -20.842 -8.782 1.00 94.56 82 ASP A CA 1
ATOM 677 C C . ASP A 1 82 ? 17.601 -20.005 -8.588 1.00 94.56 82 ASP A C 1
ATOM 679 O O . ASP A 1 82 ? 18.684 -20.557 -8.426 1.00 94.56 82 ASP A O 1
ATOM 683 N N . TYR A 1 83 ? 17.473 -18.676 -8.548 1.00 95.38 83 TYR A N 1
ATOM 684 C CA . TYR A 1 83 ? 18.595 -17.764 -8.326 1.00 95.38 83 TYR A CA 1
ATOM 685 C C . TYR A 1 83 ? 18.970 -17.651 -6.841 1.00 95.38 83 TYR A C 1
ATOM 687 O O . TYR A 1 83 ? 20.145 -17.767 -6.490 1.00 95.38 83 TYR A O 1
ATOM 695 N N . TYR A 1 84 ? 17.978 -17.426 -5.969 1.00 94.00 84 TYR A N 1
ATOM 696 C CA . TYR A 1 84 ? 18.199 -17.164 -4.538 1.00 94.00 84 TYR A CA 1
ATOM 697 C C . TYR A 1 84 ? 18.579 -18.404 -3.724 1.00 94.00 84 TYR A C 1
ATOM 699 O O . TYR A 1 84 ? 19.095 -18.263 -2.627 1.00 94.00 84 TYR A O 1
ATOM 707 N N . SER A 1 85 ? 18.312 -19.615 -4.213 1.00 93.81 85 SER A N 1
ATOM 708 C CA . SER A 1 85 ? 18.735 -20.845 -3.528 1.00 93.81 85 SER A CA 1
ATOM 709 C C . SER A 1 85 ? 20.222 -21.162 -3.714 1.00 93.81 85 SER A C 1
ATOM 711 O O . SER A 1 85 ? 20.763 -21.993 -2.988 1.00 93.81 85 SER A O 1
ATOM 713 N N . GLN A 1 86 ? 20.880 -20.513 -4.679 1.00 94.56 86 GLN A N 1
ATOM 714 C CA . GLN A 1 86 ? 22.266 -20.789 -5.069 1.00 94.56 86 GLN A CA 1
ATOM 715 C C . GLN A 1 86 ? 23.265 -19.716 -4.603 1.00 94.56 86 GLN A C 1
ATOM 717 O O . GLN A 1 86 ? 24.466 -19.892 -4.801 1.00 94.56 86 GLN A O 1
ATOM 722 N N . HIS A 1 87 ? 22.787 -18.621 -4.004 1.00 82.50 87 HIS A N 1
ATOM 723 C CA . HIS A 1 87 ? 23.579 -17.480 -3.529 1.00 82.50 87 HIS A CA 1
ATOM 724 C C . HIS A 1 87 ? 23.110 -17.051 -2.139 1.00 82.50 87 HIS A C 1
ATOM 726 O O . HIS A 1 87 ? 23.965 -16.586 -1.355 1.00 82.50 87 HIS A O 1
#